Protein AF-A0A0U1DAQ5-F1 (afdb_monomer_lite)

Organism: NCBI:txid451644

Sequence (35 aa):
MKRPGESDGACGTGEASAGTFVNQYAIDLVRKAHG

pLDDT: mean 94.71, std 6.73, range [59.12, 98.25]

Secondary structure (DSSP, 8-state):
-PPTTB----TTTTPPPTT-B-HHHHHHHHHHHT-

Radius of gyration: 10.29 Å; chains: 1; bounding box: 24×18×25 Å

Foldseek 3Di:
DDDFQFDCACPVVNDDHGRDGHPVRNVVVVVVVVD

InterPro domains:
  IPR036434 1, 4-beta cellobiohydrolase superfamily [G3DSA:3.20.20.40] (1-35)
  IPR036434 1, 4-beta cellobiohydrolase superfamily [SSF51989] (2-34)

Structure (mmCIF, N/CA/C/O backbone):
data_AF-A0A0U1DAQ5-F1
#
_entry.id   AF-A0A0U1DAQ5-F1
#
loop_
_atom_site.group_PDB
_atom_site.id
_atom_site.type_symbol
_atom_site.label_atom_id
_atom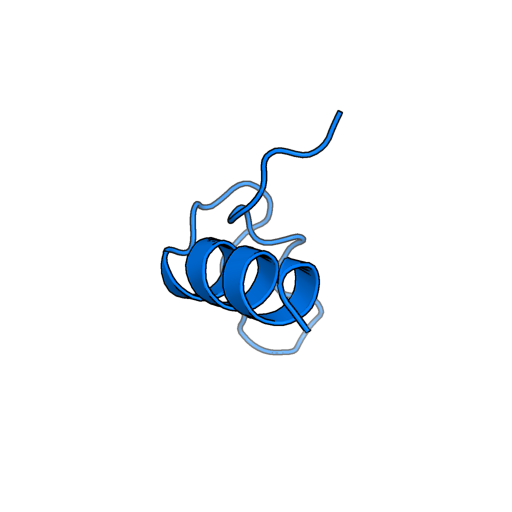_site.label_alt_id
_atom_site.label_comp_id
_atom_site.label_asym_id
_atom_site.label_entity_id
_atom_site.label_seq_id
_atom_site.pdbx_PDB_ins_code
_atom_site.Cartn_x
_atom_site.Cartn_y
_atom_site.Cartn_z
_atom_site.occupancy
_atom_site.B_iso_or_equiv
_atom_site.auth_seq_id
_atom_site.auth_comp_id
_atom_site.auth_asym_id
_atom_site.auth_atom_id
_atom_site.pdbx_PDB_model_num
ATOM 1 N N . MET A 1 1 ? 17.854 1.136 10.644 1.00 92.81 1 MET A N 1
ATOM 2 C CA . MET A 1 1 ? 17.803 0.177 9.517 1.00 92.81 1 MET A CA 1
ATOM 3 C C . MET A 1 1 ? 16.440 -0.491 9.517 1.00 92.81 1 MET A C 1
ATOM 5 O O . MET A 1 1 ? 16.002 -0.894 10.587 1.00 92.81 1 MET A O 1
ATOM 9 N N . LYS A 1 2 ? 15.762 -0.569 8.367 1.00 92.75 2 LYS A N 1
ATOM 10 C CA . LYS A 1 2 ? 14.449 -1.226 8.236 1.00 92.75 2 LYS A CA 1
ATOM 11 C C . LYS A 1 2 ? 14.629 -2.738 8.071 1.00 92.75 2 LYS A C 1
ATOM 13 O O . LYS A 1 2 ? 15.547 -3.152 7.365 1.00 92.75 2 LYS A O 1
ATOM 18 N N . ARG A 1 3 ? 13.756 -3.552 8.682 1.00 97.06 3 ARG A N 1
ATOM 19 C CA . ARG A 1 3 ? 13.701 -4.996 8.411 1.00 97.06 3 ARG A CA 1
ATOM 20 C C . ARG A 1 3 ? 12.701 -5.264 7.275 1.00 97.06 3 ARG A C 1
ATOM 22 O O . ARG A 1 3 ? 11.542 -4.855 7.396 1.00 97.06 3 ARG A O 1
ATOM 29 N N . PRO A 1 4 ? 13.116 -5.913 6.169 1.00 96.94 4 PRO A N 1
ATOM 30 C CA . PRO A 1 4 ? 12.199 -6.305 5.104 1.00 96.94 4 PRO A CA 1
ATOM 31 C C . PRO A 1 4 ? 11.037 -7.138 5.649 1.00 96.94 4 PRO A C 1
ATOM 33 O O . PRO A 1 4 ? 11.245 -8.068 6.425 1.00 96.94 4 PRO A O 1
ATOM 36 N N . GLY A 1 5 ? 9.817 -6.792 5.243 1.00 97.06 5 GLY A N 1
ATOM 37 C CA . GLY A 1 5 ? 8.597 -7.477 5.673 1.00 97.06 5 GLY A CA 1
ATOM 38 C C . GLY A 1 5 ? 7.856 -6.824 6.839 1.00 97.06 5 GLY A C 1
ATOM 39 O O . GLY A 1 5 ? 6.713 -7.181 7.085 1.00 97.06 5 GLY A O 1
ATOM 40 N N . GLU A 1 6 ? 8.435 -5.859 7.5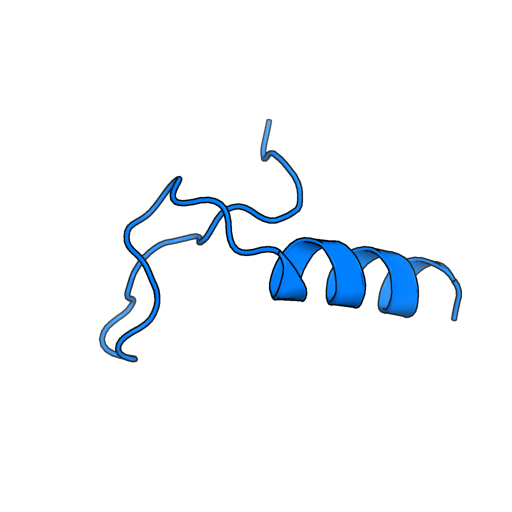49 1.00 98.25 6 GLU A N 1
ATOM 41 C CA . GLU A 1 6 ? 7.679 -5.124 8.569 1.00 98.25 6 GLU A CA 1
ATOM 42 C C . GLU A 1 6 ? 6.768 -4.068 7.947 1.00 98.25 6 GLU A C 1
ATOM 44 O O . GLU A 1 6 ? 7.221 -3.288 7.110 1.00 98.25 6 GLU A O 1
ATOM 49 N N . SER A 1 7 ? 5.530 -3.966 8.430 1.00 97.44 7 SER A N 1
ATOM 50 C CA . SER A 1 7 ? 4.647 -2.839 8.123 1.00 97.44 7 SER A CA 1
ATOM 51 C C . SER A 1 7 ? 5.265 -1.513 8.579 1.00 97.44 7 SER A C 1
ATOM 53 O O . SER A 1 7 ? 5.943 -1.443 9.613 1.00 97.44 7 SER A O 1
ATOM 55 N N . ASP A 1 8 ? 5.029 -0.459 7.803 1.00 96.19 8 ASP A N 1
ATOM 56 C CA . ASP A 1 8 ? 5.385 0.923 8.145 1.00 96.19 8 ASP A CA 1
ATOM 57 C C . ASP A 1 8 ? 4.302 1.614 8.992 1.00 96.19 8 ASP A C 1
ATOM 59 O O . ASP A 1 8 ? 4.527 2.691 9.542 1.00 96.19 8 ASP A O 1
ATOM 63 N N . GLY A 1 9 ? 3.157 0.953 9.180 1.00 96.12 9 GLY A N 1
ATOM 64 C CA . GLY A 1 9 ? 2.031 1.426 9.973 1.00 96.12 9 GLY A CA 1
ATOM 65 C C . GLY A 1 9 ? 0.757 1.565 9.153 1.00 96.12 9 GLY A C 1
ATOM 66 O O . GLY A 1 9 ? 0.773 1.558 7.929 1.00 96.12 9 GLY A O 1
ATOM 67 N N . ALA A 1 10 ? -0.363 1.708 9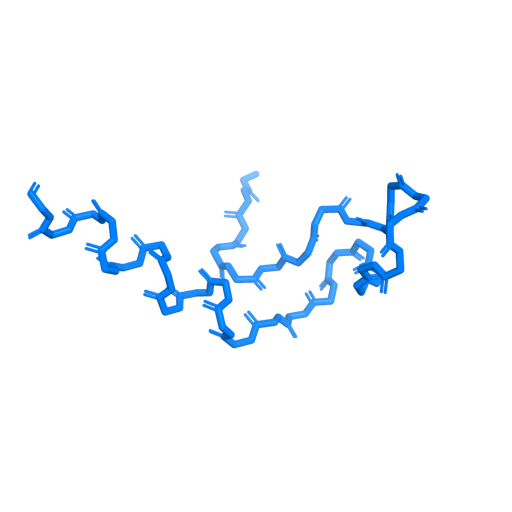.859 1.00 94.44 10 ALA A N 1
ATOM 68 C CA . ALA A 1 10 ? -1.684 1.604 9.258 1.00 94.44 10 ALA A CA 1
ATOM 69 C C . ALA A 1 10 ? -2.033 2.722 8.265 1.00 94.44 10 ALA A C 1
ATOM 71 O O . ALA A 1 10 ? -2.998 2.544 7.545 1.00 94.44 10 ALA A O 1
ATOM 72 N N . CYS A 1 11 ? -1.346 3.874 8.284 1.00 90.75 11 CYS A N 1
ATOM 73 C CA . CYS A 1 11 ? -1.509 5.023 7.369 1.00 90.75 11 CYS A CA 1
ATOM 74 C C . CYS A 1 11 ? -2.963 5.417 6.976 1.00 90.75 11 CYS A C 1
ATOM 76 O O . CYS A 1 11 ? -3.194 6.000 5.921 1.00 90.75 11 CYS A O 1
ATOM 78 N N . GLY A 1 12 ? -3.969 5.095 7.800 1.00 93.38 12 GLY A N 1
ATOM 79 C CA . GLY A 1 12 ? -5.392 5.244 7.452 1.00 93.38 12 GLY A CA 1
ATOM 80 C C . GLY A 1 12 ? -5.935 4.234 6.423 1.00 93.38 12 GLY A C 1
ATOM 81 O O . GLY A 1 12 ? -7.088 4.352 6.022 1.00 93.38 12 GLY A O 1
ATOM 82 N N . THR A 1 13 ? -5.147 3.242 6.012 1.00 92.06 13 THR A N 1
ATOM 83 C CA . THR A 1 13 ? -5.464 2.240 4.980 1.00 92.06 13 THR A CA 1
ATOM 84 C C . THR A 1 13 ? -5.846 0.867 5.544 1.00 92.06 13 THR A C 1
ATOM 86 O O . THR A 1 13 ? -6.230 -0.024 4.792 1.00 92.06 13 THR A O 1
ATOM 89 N N . GLY A 1 14 ? -5.796 0.688 6.870 1.00 94.06 14 GLY A N 1
ATOM 90 C CA . GLY A 1 14 ? -6.124 -0.587 7.525 1.00 94.06 14 GLY A CA 1
ATOM 91 C C . GLY A 1 14 ? -4.979 -1.604 7.511 1.00 94.06 14 GLY A C 1
ATOM 92 O O . GLY A 1 14 ? -5.182 -2.767 7.857 1.00 94.06 14 GLY A O 1
ATOM 93 N N . GLU A 1 15 ? -3.776 -1.169 7.135 1.00 95.88 15 GLU A N 1
ATOM 94 C CA . GLU A 1 15 ? -2.553 -1.957 7.245 1.00 95.88 15 GLU A CA 1
ATOM 95 C C . GLU A 1 15 ? -2.231 -2.354 8.695 1.00 95.88 15 GLU A C 1
ATOM 97 O O . GLU A 1 15 ? -2.706 -1.759 9.667 1.00 95.88 15 GLU A O 1
ATOM 102 N N . ALA A 1 16 ? -1.362 -3.357 8.845 1.00 97.00 16 ALA A N 1
ATOM 103 C CA . ALA A 1 16 ? -0.867 -3.766 10.152 1.00 97.00 16 ALA A CA 1
ATOM 104 C C . ALA A 1 16 ? -0.121 -2.622 10.866 1.00 97.00 16 ALA A C 1
ATOM 106 O O . ALA A 1 16 ? 0.465 -1.739 10.233 1.00 97.00 16 ALA A O 1
ATOM 107 N N . SER A 1 17 ? -0.092 -2.673 12.198 1.00 96.81 17 SER A N 1
ATOM 108 C CA . SER A 1 17 ? 0.663 -1.745 13.046 1.00 96.81 17 SER A CA 1
ATOM 109 C C . SER A 1 17 ? 2.135 -1.650 12.628 1.00 96.81 17 SER A C 1
ATOM 111 O O . SER A 1 17 ? 2.722 -2.619 12.143 1.00 96.81 17 SER A O 1
ATOM 113 N N . ALA A 1 18 ? 2.765 -0.493 12.849 1.00 96.94 18 ALA A N 1
ATOM 114 C CA . ALA A 1 18 ? 4.175 -0.306 12.517 1.00 96.94 18 ALA A CA 1
ATOM 115 C C . ALA A 1 18 ? 5.055 -1.322 13.268 1.00 96.94 18 ALA A C 1
ATOM 117 O O . ALA A 1 18 ? 4.876 -1.546 14.466 1.00 96.94 18 ALA A O 1
ATOM 118 N N . GLY A 1 19 ? 5.992 -1.952 12.556 1.00 97.25 19 GLY A N 1
ATOM 119 C CA . GLY A 1 19 ? 6.861 -3.000 13.105 1.00 97.25 19 GLY A CA 1
ATOM 120 C C . GLY A 1 19 ? 6.228 -4.397 13.174 1.00 97.25 19 GLY A C 1
ATOM 121 O O . GLY A 1 19 ? 6.922 -5.360 13.494 1.00 97.25 19 GLY A O 1
ATOM 122 N N . THR A 1 20 ? 4.942 -4.557 12.841 1.00 98.06 20 THR A N 1
ATOM 123 C CA . THR A 1 20 ? 4.339 -5.886 12.676 1.00 98.06 20 THR A CA 1
ATOM 124 C C . THR A 1 20 ? 4.895 -6.558 11.426 1.00 98.06 20 THR A C 1
ATOM 126 O O . THR A 1 20 ? 4.888 -5.973 10.343 1.00 98.06 20 THR A O 1
ATOM 129 N N . PHE A 1 21 ? 5.362 -7.799 11.560 1.00 97.75 21 PHE A N 1
ATOM 130 C CA . PHE A 1 21 ? 5.841 -8.571 10.420 1.00 97.75 21 PHE A CA 1
ATOM 131 C C . PHE A 1 21 ? 4.677 -9.057 9.547 1.00 97.75 21 PHE A C 1
ATOM 133 O O . PHE A 1 21 ? 3.748 -9.704 10.029 1.00 97.75 21 PHE A O 1
ATOM 140 N N . VAL A 1 22 ? 4.765 -8.773 8.251 1.00 97.88 22 VAL A N 1
ATOM 141 C CA . VAL A 1 22 ? 3.805 -9.148 7.216 1.00 97.88 22 VAL A CA 1
ATOM 142 C C . VAL A 1 22 ? 4.544 -9.964 6.159 1.00 97.88 22 VAL A C 1
ATOM 144 O O . VAL A 1 22 ? 5.309 -9.437 5.351 1.00 97.88 22 VAL A O 1
ATOM 147 N N . ASN A 1 23 ? 4.295 -11.274 6.143 1.00 98.12 23 ASN A N 1
ATOM 148 C CA . ASN A 1 23 ? 5.010 -12.210 5.268 1.00 98.12 23 ASN A CA 1
ATOM 149 C C . ASN A 1 23 ? 4.925 -11.823 3.779 1.00 98.12 23 ASN A C 1
ATOM 151 O O . ASN A 1 23 ? 5.907 -11.928 3.046 1.00 98.12 23 ASN A O 1
ATOM 155 N N . GLN A 1 24 ? 3.770 -11.313 3.340 1.00 97.75 24 GLN A N 1
ATOM 156 C CA . GLN A 1 24 ? 3.569 -10.919 1.946 1.00 97.75 24 GLN A CA 1
ATOM 157 C C . GLN A 1 24 ? 4.489 -9.765 1.522 1.00 97.75 24 GLN A C 1
ATOM 159 O O . GLN A 1 24 ? 5.008 -9.785 0.410 1.00 97.75 24 GLN A O 1
ATOM 164 N N . TYR A 1 25 ? 4.777 -8.811 2.413 1.00 97.44 25 TYR A N 1
ATOM 165 C CA . TYR A 1 25 ? 5.691 -7.708 2.107 1.00 97.44 25 TYR A CA 1
ATOM 166 C C . TYR A 1 25 ? 7.120 -8.199 1.882 1.00 97.44 25 TYR A C 1
ATOM 168 O O . TYR A 1 25 ? 7.793 -7.725 0.970 1.00 97.44 25 TYR A O 1
ATOM 176 N N . ALA A 1 26 ? 7.584 -9.178 2.664 1.00 97.38 26 ALA A N 1
ATOM 177 C CA . ALA A 1 26 ? 8.902 -9.773 2.454 1.00 97.38 26 ALA A CA 1
ATOM 178 C C . ALA A 1 26 ? 8.987 -10.480 1.089 1.00 97.38 26 ALA A C 1
ATOM 180 O O . ALA A 1 26 ? 9.950 -10.281 0.348 1.00 97.38 26 ALA A O 1
ATOM 181 N N . ILE A 1 27 ? 7.957 -11.253 0.732 1.00 97.38 27 ILE A N 1
ATOM 182 C CA . ILE A 1 27 ? 7.871 -11.947 -0.561 1.00 97.38 27 ILE A CA 1
ATOM 183 C C . ILE A 1 27 ? 7.872 -10.947 -1.722 1.00 97.38 27 ILE A C 1
ATOM 185 O O . ILE A 1 27 ? 8.615 -11.122 -2.689 1.00 97.38 27 ILE A O 1
ATOM 189 N N . ASP A 1 28 ? 7.063 -9.892 -1.633 1.00 97.38 28 ASP A N 1
ATOM 190 C CA . ASP A 1 28 ? 6.939 -8.899 -2.700 1.00 97.38 28 ASP A CA 1
ATOM 191 C C . ASP A 1 28 ? 8.234 -8.108 -2.901 1.00 97.38 28 ASP A C 1
ATOM 193 O O . ASP A 1 28 ? 8.593 -7.801 -4.039 1.00 97.38 28 ASP A O 1
ATOM 197 N N . LEU A 1 29 ? 8.967 -7.818 -1.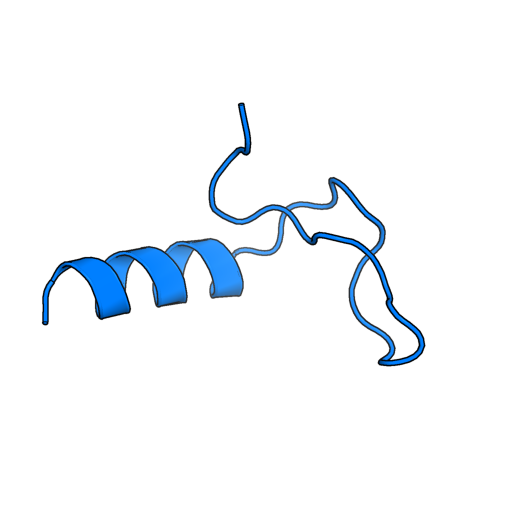822 1.00 97.00 29 LEU A N 1
ATOM 198 C CA . LEU A 1 29 ? 10.284 -7.183 -1.903 1.00 97.00 29 LEU A CA 1
ATOM 199 C C . LEU A 1 29 ? 11.292 -8.065 -2.644 1.00 97.00 29 LEU A C 1
ATOM 201 O O . LEU A 1 29 ? 11.980 -7.574 -3.536 1.00 97.00 29 LEU A O 1
ATOM 205 N N . VAL A 1 30 ? 11.348 -9.363 -2.329 1.00 96.62 30 VAL A N 1
ATOM 206 C CA . VAL A 1 30 ? 12.240 -10.310 -3.018 1.00 96.62 30 VAL A CA 1
ATOM 207 C C . VAL A 1 30 ? 11.874 -10.416 -4.499 1.00 96.62 30 VAL A C 1
ATOM 209 O O . VAL A 1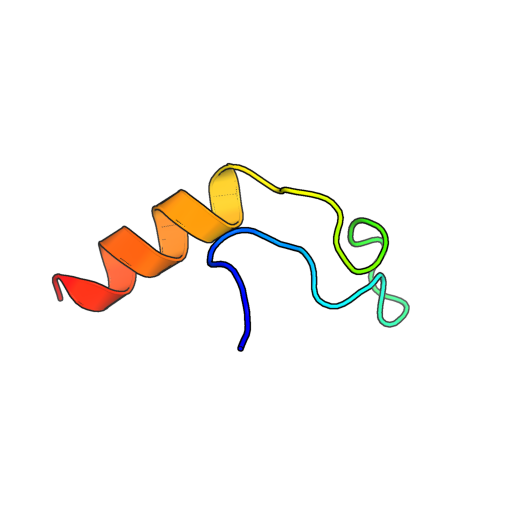 30 ? 12.746 -10.316 -5.355 1.00 96.62 30 VAL A O 1
ATOM 212 N 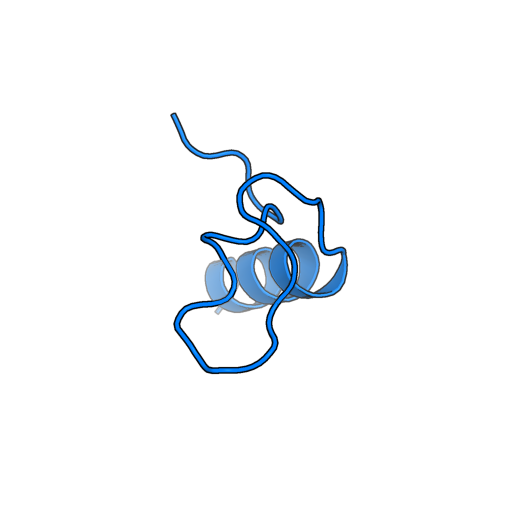N . ARG A 1 31 ? 10.582 -10.537 -4.828 1.00 96.88 31 ARG A N 1
ATOM 213 C CA . ARG A 1 31 ? 10.123 -10.594 -6.227 1.00 96.88 31 ARG A CA 1
ATOM 214 C C . ARG A 1 31 ? 10.517 -9.351 -7.024 1.00 96.88 31 ARG A C 1
ATOM 216 O O . ARG A 1 31 ? 10.969 -9.486 -8.153 1.00 96.88 31 ARG A O 1
ATOM 223 N N . LYS A 1 32 ? 10.374 -8.158 -6.437 1.00 95.94 32 LYS A N 1
ATOM 224 C CA . LYS A 1 32 ? 10.770 -6.890 -7.074 1.00 95.94 32 LYS A CA 1
ATOM 225 C C . LYS A 1 32 ? 12.285 -6.745 -7.224 1.00 95.94 32 LYS A C 1
ATOM 227 O O . LYS A 1 32 ? 12.727 -6.090 -8.156 1.00 95.94 32 LYS A O 1
ATOM 232 N N . ALA A 1 33 ? 13.072 -7.335 -6.325 1.00 93.56 33 ALA A N 1
ATOM 233 C CA . ALA A 1 33 ? 14.532 -7.267 -6.368 1.00 93.56 33 ALA A CA 1
ATOM 234 C C . ALA A 1 33 ? 15.173 -8.191 -7.423 1.00 93.56 33 ALA A C 1
ATOM 236 O O . ALA A 1 33 ? 16.350 -8.026 -7.732 1.00 93.56 33 ALA A O 1
ATOM 237 N N . HIS A 1 34 ? 14.423 -9.160 -7.955 1.00 83.38 34 HIS A N 1
ATOM 238 C CA . HIS A 1 34 ? 14.885 -10.120 -8.965 1.00 83.38 34 HIS A CA 1
ATOM 239 C C . HIS A 1 34 ? 14.308 -9.862 -10.371 1.00 83.38 34 HIS A C 1
ATOM 241 O O . HIS A 1 34 ? 14.355 -10.760 -11.212 1.00 83.38 34 HIS A O 1
ATOM 247 N N . GLY A 1 35 ? 13.739 -8.672 -10.602 1.00 59.12 35 GLY A N 1
ATOM 248 C CA . GLY A 1 35 ? 13.265 -8.209 -11.912 1.00 59.12 35 GLY A CA 1
ATOM 249 C C . GLY A 1 35 ? 14.354 -7.528 -12.725 1.00 59.12 35 GLY A C 1
ATOM 250 O O . GLY A 1 35 ? 15.128 -6.755 -12.119 1.00 59.12 35 GLY A O 1
#